Protein AF-A0AAD5EIQ1-F1 (afdb_monomer_lite)

InterPro domains:
  IPR011051 RmlC-like cupin domain superfamily [SSF51182] (17-78)
  IPR014710 RmlC-like jelly roll fold [G3DSA:2.60.120.10] (16-81)
  IPR025974 Mif2/CENP-C cupin domain [PF11699] (17-78)

Organism: NCBI:txid1314678

Foldseek 3Di:
DVVVCVVVLVPDPAFDFADWDAPDVLDIDTDTDADPPRDDDDDAQAQHKDKDAAQADKDWDAAPNDIDIDHHRDMDIHGHD

Sequence (81 aa):
MFEDLVPLLCTVDSSLFLKTFQIMPGISIGILILPPYEKKSAANTRDNSLVFFVIQGLVTITVNGHSFTAKKASHFMVLQG

Structure (mmCIF, N/CA/C/O backbone):
data_AF-A0AAD5EIQ1-F1
#
_entry.id   AF-A0AAD5EIQ1-F1
#
loop_
_atom_site.group_PDB
_atom_site.id
_atom_site.type_symbol
_atom_site.label_atom_id
_atom_site.label_alt_id
_atom_site.label_comp_id
_atom_site.label_asym_id
_atom_site.label_entity_id
_atom_site.label_seq_id
_atom_site.pdbx_PDB_ins_code
_atom_site.Cartn_x
_atom_site.Cartn_y
_atom_site.Cartn_z
_atom_site.occupancy
_atom_site.B_iso_or_equiv
_atom_site.auth_seq_id
_atom_site.auth_comp_id
_atom_site.auth_asym_id
_atom_site.auth_atom_id
_atom_site.pdbx_PDB_model_num
ATOM 1 N N . MET A 1 1 ? -0.892 -19.050 10.290 1.00 56.19 1 MET A N 1
ATOM 2 C CA . MET A 1 1 ? -0.286 -18.098 9.329 1.00 56.19 1 MET A CA 1
ATOM 3 C C . MET A 1 1 ? -0.819 -16.674 9.470 1.00 56.19 1 MET A C 1
ATOM 5 O O . MET A 1 1 ? 0.003 -15.784 9.611 1.00 56.19 1 MET A O 1
ATOM 9 N N . PHE A 1 2 ? -2.140 -16.420 9.458 1.00 39.84 2 PHE A N 1
ATOM 10 C CA . PHE A 1 2 ? -2.684 -15.083 9.793 1.00 39.84 2 PHE A CA 1
ATOM 11 C C . PHE A 1 2 ? -2.796 -14.841 11.307 1.00 39.84 2 PHE A C 1
ATOM 13 O O . PHE A 1 2 ? -2.585 -13.726 11.772 1.00 39.84 2 PHE A O 1
ATOM 20 N N . GLU A 1 3 ? -3.078 -15.892 12.079 1.00 47.03 3 GLU A N 1
ATOM 21 C CA . GLU A 1 3 ? -3.182 -15.821 13.545 1.00 47.03 3 GLU A CA 1
ATOM 22 C C . GLU A 1 3 ? -1.846 -15.460 14.214 1.00 47.03 3 GLU A C 1
ATOM 24 O O . GLU A 1 3 ? -1.830 -14.754 15.217 1.00 47.03 3 GLU A O 1
ATOM 29 N N . ASP A 1 4 ? -0.722 -15.822 13.590 1.00 52.47 4 ASP A N 1
ATOM 30 C CA . ASP A 1 4 ? 0.631 -15.506 14.070 1.00 52.47 4 ASP A CA 1
ATOM 31 C C . ASP A 1 4 ? 1.006 -14.020 13.909 1.00 52.47 4 ASP A C 1
ATOM 33 O O . ASP A 1 4 ? 1.989 -13.555 14.482 1.00 52.47 4 ASP A O 1
ATOM 37 N N . LEU A 1 5 ? 0.235 -13.256 13.126 1.00 51.81 5 LEU A N 1
ATOM 38 C CA . LEU A 1 5 ? 0.464 -11.826 12.894 1.00 51.81 5 LEU A CA 1
ATOM 39 C C . LEU A 1 5 ? -0.262 -10.941 13.911 1.00 51.81 5 LEU A C 1
ATOM 41 O O . LEU A 1 5 ? 0.107 -9.782 14.087 1.00 51.81 5 LEU A O 1
ATOM 45 N N . VAL A 1 6 ? -1.276 -11.475 14.595 1.00 51.25 6 VAL A N 1
ATOM 46 C CA . VAL A 1 6 ? -2.075 -10.730 15.578 1.00 51.25 6 VAL A CA 1
ATOM 47 C C . VAL A 1 6 ? -1.235 -10.291 16.789 1.00 51.25 6 VAL A C 1
ATOM 49 O O . VAL A 1 6 ? -1.307 -9.114 17.140 1.00 51.25 6 VAL A O 1
ATOM 52 N N . PRO A 1 7 ? -0.360 -11.133 17.378 1.00 53.44 7 PRO A N 1
ATOM 53 C CA . PRO A 1 7 ? 0.513 -10.703 18.476 1.00 53.44 7 PRO A CA 1
ATOM 54 C C . PRO A 1 7 ? 1.542 -9.635 18.059 1.00 53.44 7 PRO A C 1
ATOM 56 O O . PRO A 1 7 ? 1.897 -8.763 18.854 1.00 53.44 7 PRO A O 1
ATOM 59 N N . LEU A 1 8 ? 1.986 -9.666 16.795 1.00 53.59 8 LEU A N 1
ATOM 60 C CA . LEU A 1 8 ? 2.913 -8.685 16.213 1.00 53.59 8 LEU A CA 1
ATOM 61 C C . LEU A 1 8 ? 2.280 -7.297 16.034 1.00 53.59 8 LEU A C 1
ATOM 63 O O . LEU A 1 8 ? 2.998 -6.306 16.007 1.00 53.59 8 LEU A O 1
ATOM 67 N N . LEU A 1 9 ? 0.952 -7.203 15.939 1.00 53.09 9 LEU A N 1
ATOM 68 C CA . LEU A 1 9 ? 0.237 -5.925 15.845 1.00 53.09 9 LEU A CA 1
ATOM 69 C C . LEU A 1 9 ? 0.080 -5.231 17.209 1.00 53.09 9 LEU A C 1
ATOM 71 O O . LEU A 1 9 ? -0.126 -4.022 17.251 1.00 53.09 9 LEU A O 1
ATOM 75 N N . CYS A 1 10 ? 0.180 -5.972 18.318 1.00 49.56 10 CYS A N 1
ATOM 76 C CA . CYS A 1 10 ? -0.071 -5.461 19.671 1.00 49.56 10 CYS A CA 1
ATOM 77 C C . CYS A 1 10 ? 1.175 -4.928 20.401 1.00 49.56 10 CYS A C 1
ATOM 79 O O . CYS A 1 10 ? 1.048 -4.455 21.525 1.00 49.56 10 CYS A O 1
ATOM 81 N N . THR A 1 11 ? 2.369 -5.024 19.807 1.00 51.56 11 THR A N 1
ATOM 82 C CA . THR A 1 11 ? 3.661 -4.822 20.501 1.00 51.56 11 THR A CA 1
ATOM 83 C C . THR A 1 11 ? 4.545 -3.720 19.906 1.00 51.56 11 THR A C 1
ATOM 85 O O . THR A 1 11 ? 5.718 -3.612 20.255 1.00 51.56 11 THR A O 1
ATOM 88 N N . VAL A 1 12 ? 4.024 -2.903 18.989 1.00 51.94 12 VAL A N 1
ATOM 89 C CA . VAL A 1 12 ? 4.862 -2.084 18.103 1.00 51.94 12 VAL A CA 1
ATOM 90 C C . VAL A 1 12 ? 4.652 -0.581 18.339 1.00 51.94 12 VAL A C 1
ATOM 92 O O . VAL A 1 12 ? 3.722 0.016 17.805 1.00 51.94 12 VAL A O 1
ATOM 95 N N . ASP A 1 13 ? 5.571 0.024 19.101 1.00 50.28 13 ASP A N 1
ATOM 96 C CA . ASP A 1 13 ? 5.631 1.467 19.423 1.00 50.28 13 ASP A CA 1
ATOM 97 C C . ASP A 1 13 ? 6.373 2.323 18.369 1.00 50.28 13 ASP A C 1
ATOM 99 O O . ASP A 1 13 ? 6.523 3.532 18.525 1.00 50.28 13 ASP A O 1
ATOM 103 N N . SER A 1 14 ? 6.866 1.725 17.282 1.00 51.53 14 SER A N 1
ATOM 104 C CA . SER A 1 14 ? 7.638 2.417 16.236 1.00 51.53 14 SER A CA 1
ATOM 105 C C . SER A 1 14 ? 7.214 1.958 14.841 1.00 51.53 14 SER A C 1
ATOM 107 O O . SER A 1 14 ? 6.745 0.837 14.669 1.00 51.53 14 SER A O 1
ATOM 109 N N . SER A 1 15 ? 7.319 2.829 13.831 1.00 52.12 15 SER A N 1
ATOM 110 C CA . SER A 1 15 ? 6.894 2.530 12.457 1.00 52.12 15 SER A CA 1
ATOM 111 C C . SER A 1 15 ? 7.660 1.331 11.885 1.00 52.12 15 SER A C 1
ATOM 113 O O . SER A 1 15 ? 8.808 1.427 11.460 1.00 52.12 15 SER A O 1
ATOM 115 N N . LEU A 1 16 ? 7.014 0.164 11.884 1.00 57.91 16 LEU A N 1
ATOM 116 C CA . LEU A 1 16 ? 7.617 -1.100 11.477 1.00 57.91 16 LEU A CA 1
ATOM 117 C C . LEU A 1 16 ? 7.013 -1.528 10.142 1.00 57.91 16 LEU A C 1
ATOM 119 O O . LEU A 1 16 ? 5.850 -1.926 10.027 1.00 57.91 16 LEU A O 1
ATOM 123 N N . PHE A 1 17 ? 7.841 -1.448 9.101 1.00 59.69 17 PHE A N 1
ATOM 124 C CA . PHE A 1 17 ? 7.609 -2.210 7.884 1.00 59.69 17 PHE A CA 1
ATOM 125 C C . PHE A 1 17 ? 7.893 -3.677 8.207 1.00 59.69 17 PHE A C 1
ATOM 127 O O . PHE A 1 17 ? 9.040 -4.121 8.269 1.00 59.69 17 PHE A O 1
ATOM 134 N N . LEU A 1 18 ? 6.830 -4.416 8.486 1.00 60.09 18 LEU A N 1
ATOM 135 C CA . LEU A 1 18 ? 6.896 -5.788 8.929 1.00 60.09 18 LEU A CA 1
ATOM 136 C C . LEU A 1 18 ? 6.929 -6.717 7.707 1.00 60.09 18 LEU A C 1
ATOM 138 O O . LEU A 1 18 ? 5.902 -7.115 7.168 1.00 60.09 18 LEU A O 1
ATOM 142 N N . LYS A 1 19 ? 8.161 -7.059 7.314 1.00 59.16 19 LYS A N 1
ATOM 143 C CA . LYS A 1 19 ? 8.565 -8.276 6.590 1.00 59.16 19 LYS A CA 1
ATOM 144 C C . LYS A 1 19 ? 7.877 -8.537 5.239 1.00 59.16 19 LYS A C 1
ATOM 146 O O . LYS A 1 19 ? 6.712 -8.905 5.160 1.00 59.16 19 LYS A O 1
ATOM 151 N N . THR A 1 20 ? 8.657 -8.452 4.163 1.00 70.06 20 THR A N 1
ATOM 152 C CA . THR A 1 20 ? 8.279 -8.964 2.839 1.00 70.06 20 THR A CA 1
ATOM 153 C C . THR A 1 20 ? 8.552 -10.459 2.738 1.00 70.06 20 THR A C 1
ATOM 155 O O . THR A 1 20 ? 9.670 -10.908 2.985 1.00 70.06 20 THR A O 1
ATOM 158 N N . PHE A 1 21 ? 7.550 -11.218 2.324 1.00 77.62 21 PHE A N 1
ATOM 159 C CA . PHE A 1 21 ? 7.644 -12.608 1.916 1.00 77.62 21 PHE A CA 1
ATOM 160 C C . PHE A 1 21 ? 7.498 -12.670 0.401 1.00 77.62 21 PHE A C 1
ATOM 162 O O . PHE A 1 21 ? 6.536 -12.140 -0.157 1.00 77.62 21 PHE A O 1
ATOM 169 N N . GLN A 1 22 ? 8.442 -13.321 -0.267 1.00 81.31 22 GLN A N 1
ATOM 170 C CA . GLN A 1 22 ? 8.292 -13.635 -1.677 1.00 81.31 22 GLN A CA 1
ATOM 171 C C . GLN A 1 22 ? 7.371 -14.850 -1.802 1.00 81.31 22 GLN A C 1
ATOM 173 O O . GLN A 1 22 ? 7.682 -15.914 -1.272 1.00 81.31 22 GLN A O 1
ATOM 178 N N . ILE A 1 23 ? 6.233 -14.683 -2.473 1.00 81.50 23 ILE A N 1
ATOM 179 C CA . ILE A 1 23 ? 5.277 -15.781 -2.685 1.00 81.50 23 ILE A CA 1
ATOM 180 C C . ILE A 1 23 ? 5.595 -16.497 -3.997 1.00 81.50 23 ILE A C 1
ATOM 182 O O . ILE A 1 23 ? 5.507 -17.718 -4.077 1.00 81.50 23 ILE A O 1
ATOM 186 N N . MET A 1 24 ? 5.999 -15.735 -5.019 1.00 83.69 24 MET A N 1
ATOM 187 C CA . MET A 1 24 ? 6.390 -16.226 -6.344 1.00 83.69 24 MET A CA 1
ATOM 188 C C . MET A 1 24 ? 7.477 -15.315 -6.945 1.00 83.69 24 MET A C 1
ATOM 190 O O . MET A 1 24 ? 7.665 -14.188 -6.472 1.00 83.69 24 MET A O 1
ATOM 194 N N . PRO A 1 25 ? 8.215 -15.747 -7.986 1.00 88.19 25 PRO A N 1
ATOM 195 C CA . PRO A 1 25 ? 9.093 -14.856 -8.743 1.00 88.19 25 PRO A CA 1
ATOM 196 C C . PRO A 1 25 ? 8.349 -13.587 -9.181 1.00 88.19 25 PRO A C 1
ATOM 198 O O . PRO A 1 25 ? 7.293 -13.669 -9.800 1.00 88.19 25 PRO A O 1
ATOM 201 N N . GLY A 1 26 ? 8.873 -12.417 -8.807 1.00 86.12 26 GLY A N 1
ATOM 202 C CA . GLY A 1 26 ? 8.256 -11.122 -9.119 1.00 86.12 26 GLY A CA 1
ATOM 203 C C . GLY A 1 26 ? 7.094 -10.691 -8.213 1.00 86.12 26 GLY A C 1
ATOM 204 O O . GLY A 1 26 ? 6.572 -9.600 -8.412 1.00 86.12 26 GLY A O 1
ATOM 205 N N . ILE A 1 27 ? 6.697 -11.485 -7.208 1.00 88.44 27 ILE A N 1
ATOM 206 C CA . ILE A 1 27 ? 5.623 -11.121 -6.270 1.00 88.44 27 ILE A CA 1
ATOM 207 C C . ILE A 1 27 ? 6.107 -11.240 -4.827 1.00 88.44 27 ILE A C 1
ATOM 209 O O . ILE A 1 27 ? 6.374 -12.335 -4.320 1.00 88.44 27 ILE A O 1
ATOM 213 N N . SER A 1 28 ? 6.135 -10.096 -4.148 1.00 89.44 28 SER A N 1
ATOM 214 C CA . SER A 1 28 ? 6.416 -9.984 -2.718 1.00 89.44 28 SER A CA 1
ATOM 215 C C . SER A 1 28 ? 5.222 -9.378 -1.991 1.00 89.44 28 SER A C 1
ATOM 217 O O . SER A 1 28 ? 4.624 -8.417 -2.470 1.00 89.44 28 SER A O 1
ATOM 219 N N . ILE A 1 29 ? 4.897 -9.909 -0.816 1.00 89.94 29 ILE A N 1
ATOM 220 C CA . ILE A 1 29 ? 3.842 -9.392 0.061 1.00 89.94 29 ILE A CA 1
ATOM 221 C C . ILE A 1 29 ? 4.450 -9.055 1.411 1.00 89.94 29 ILE A C 1
ATOM 223 O O . ILE A 1 29 ? 5.231 -9.832 1.943 1.00 89.94 29 ILE A O 1
ATOM 227 N N . GLY A 1 30 ? 4.085 -7.916 1.987 1.00 89.19 30 GLY A N 1
ATOM 228 C CA . GLY A 1 30 ? 4.483 -7.557 3.343 1.00 89.19 30 GLY A CA 1
ATOM 229 C C . GLY A 1 30 ? 3.396 -6.779 4.059 1.00 89.19 30 GLY A C 1
ATOM 230 O O . GLY A 1 30 ? 2.379 -6.418 3.465 1.00 89.19 30 GLY A O 1
ATOM 231 N N . ILE A 1 31 ? 3.619 -6.525 5.343 1.00 87.31 31 ILE A N 1
ATOM 232 C CA . ILE A 1 31 ? 2.700 -5.770 6.189 1.00 87.31 31 ILE A CA 1
ATOM 233 C C . ILE A 1 31 ? 3.373 -4.458 6.567 1.00 87.31 31 ILE A C 1
ATOM 235 O O . ILE A 1 31 ? 4.535 -4.420 6.956 1.00 87.31 31 ILE A O 1
ATOM 239 N N . LEU A 1 32 ? 2.642 -3.356 6.447 1.00 86.50 32 LEU A N 1
ATOM 240 C CA . LEU A 1 32 ? 3.103 -2.044 6.884 1.00 86.50 32 LEU A CA 1
ATOM 241 C C . LEU A 1 32 ? 2.244 -1.597 8.061 1.00 86.50 32 LEU A C 1
ATOM 243 O O . LEU A 1 32 ? 1.035 -1.431 7.910 1.00 86.50 32 LEU A O 1
ATOM 247 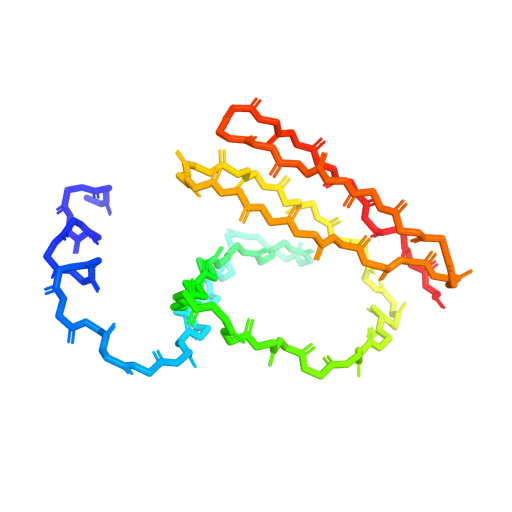N N . ILE A 1 33 ? 2.882 -1.378 9.208 1.00 86.50 33 ILE A N 1
ATOM 248 C CA . ILE A 1 33 ? 2.247 -0.814 10.396 1.00 86.50 33 ILE A CA 1
ATOM 249 C C . ILE A 1 33 ? 2.786 0.606 10.564 1.00 86.50 33 ILE A C 1
ATOM 251 O O . ILE A 1 33 ? 3.992 0.817 10.690 1.00 86.50 33 ILE A O 1
ATOM 255 N N . LEU A 1 34 ? 1.883 1.585 10.539 1.00 86.56 34 LEU A N 1
ATOM 256 C CA . LEU A 1 34 ? 2.190 2.985 10.813 1.00 86.56 34 LEU A CA 1
ATOM 257 C C . LEU A 1 34 ? 1.495 3.382 12.121 1.00 86.56 34 LEU A C 1
ATOM 259 O O . LEU A 1 34 ? 0.261 3.384 12.156 1.00 86.56 34 LEU A O 1
ATOM 263 N N . PRO A 1 35 ? 2.251 3.695 13.187 1.00 85.38 35 PRO A N 1
ATOM 264 C CA . PRO A 1 35 ? 1.694 4.276 14.396 1.00 85.38 35 PRO A CA 1
ATOM 265 C C . PRO A 1 35 ? 0.976 5.606 14.113 1.00 85.38 35 PRO A C 1
ATOM 267 O O . PRO A 1 35 ? 1.196 6.233 13.070 1.00 85.38 35 PRO A O 1
ATOM 270 N N . PRO A 1 36 ? 0.114 6.073 15.029 1.00 85.12 36 PRO A N 1
ATOM 271 C CA . PRO A 1 36 ? -0.544 7.365 14.888 1.00 85.12 36 PRO A CA 1
ATOM 272 C C . PRO A 1 36 ? 0.466 8.497 14.672 1.00 85.12 36 PRO A C 1
ATOM 274 O O . PRO A 1 36 ? 1.474 8.572 15.365 1.00 85.12 36 PRO A O 1
ATOM 277 N N . TYR A 1 37 ? 0.168 9.389 13.724 1.00 84.31 37 TYR A N 1
ATOM 278 C CA . TYR A 1 37 ? 0.977 10.568 13.366 1.00 84.31 37 TYR A CA 1
ATOM 279 C C . TYR A 1 37 ? 2.352 10.288 12.737 1.00 84.31 37 TYR A C 1
ATOM 281 O O . TYR A 1 37 ? 2.983 11.223 12.240 1.00 84.31 37 TYR A O 1
ATOM 289 N N . GLU A 1 38 ? 2.776 9.026 12.671 1.00 85.19 38 GLU A N 1
ATOM 290 C CA . GLU A 1 38 ? 3.988 8.624 11.969 1.00 85.19 38 GLU A CA 1
ATOM 291 C C . GLU A 1 38 ? 3.828 8.731 10.454 1.00 85.19 38 GLU A C 1
ATOM 293 O O . GLU A 1 38 ? 2.748 8.544 9.882 1.00 85.19 38 GLU A O 1
ATOM 298 N N . LYS A 1 39 ? 4.942 9.024 9.783 1.00 86.25 39 LYS A N 1
ATOM 299 C CA . LYS A 1 39 ? 4.994 9.154 8.328 1.00 86.25 39 LYS A CA 1
ATOM 300 C C . LYS A 1 39 ? 6.116 8.304 7.773 1.00 86.25 39 LYS A C 1
ATOM 302 O O . LYS A 1 39 ? 7.245 8.341 8.247 1.00 86.25 39 LYS A O 1
ATOM 307 N N . LYS A 1 40 ? 5.814 7.595 6.690 1.00 84.94 40 LYS A N 1
ATOM 308 C CA . LYS A 1 40 ? 6.845 6.990 5.855 1.00 84.94 40 LYS A CA 1
ATOM 309 C C . LYS A 1 40 ? 7.401 8.051 4.906 1.00 84.94 40 LYS A C 1
ATOM 311 O O . LYS A 1 40 ? 6.627 8.744 4.247 1.00 84.94 40 LYS A O 1
ATOM 316 N N . SER A 1 41 ? 8.726 8.150 4.811 1.00 83.69 41 SER A N 1
ATOM 317 C CA . SER A 1 41 ? 9.383 8.992 3.808 1.00 83.69 41 SER A CA 1
ATOM 318 C C . SER A 1 41 ? 8.957 8.593 2.396 1.00 83.69 41 SER A C 1
ATOM 320 O O . SER A 1 41 ? 8.784 7.406 2.101 1.00 83.69 41 SER A O 1
ATOM 322 N N . ALA A 1 42 ? 8.807 9.588 1.521 1.00 81.62 42 ALA A N 1
ATOM 323 C CA . ALA A 1 42 ? 8.498 9.349 0.120 1.00 81.62 42 ALA A CA 1
ATOM 324 C C . ALA A 1 42 ? 9.567 8.443 -0.512 1.00 81.62 42 ALA A C 1
ATOM 326 O O . ALA A 1 42 ? 10.766 8.639 -0.311 1.00 81.62 42 ALA A O 1
ATOM 327 N N . ALA A 1 43 ? 9.118 7.448 -1.271 1.00 83.81 43 ALA A N 1
ATOM 328 C CA . ALA A 1 43 ? 9.977 6.522 -1.989 1.00 83.81 43 ALA A CA 1
ATOM 329 C C . ALA A 1 43 ? 9.388 6.276 -3.378 1.00 83.81 43 ALA A C 1
ATOM 331 O O . ALA A 1 43 ? 8.172 6.155 -3.518 1.00 83.81 43 ALA A O 1
ATOM 332 N N . ASN A 1 44 ? 10.256 6.197 -4.386 1.00 85.75 44 ASN A N 1
ATOM 333 C CA . ASN A 1 44 ? 9.861 5.805 -5.734 1.00 85.75 44 ASN A CA 1
ATOM 334 C C . ASN A 1 44 ? 9.677 4.275 -5.788 1.00 85.75 44 ASN A C 1
ATOM 336 O O . ASN A 1 44 ? 10.431 3.532 -5.150 1.00 85.75 44 ASN A O 1
ATOM 340 N N . THR A 1 45 ? 8.668 3.813 -6.523 1.00 88.81 45 THR A N 1
ATOM 341 C CA . THR A 1 45 ? 8.336 2.387 -6.683 1.00 88.81 45 THR A CA 1
ATOM 342 C C . THR A 1 45 ? 9.309 1.644 -7.609 1.00 88.81 45 THR A C 1
ATOM 344 O O . THR A 1 45 ? 9.394 0.412 -7.576 1.00 88.81 45 THR A O 1
ATOM 347 N N . ARG A 1 46 ? 10.124 2.397 -8.354 1.00 90.75 46 ARG A N 1
ATOM 348 C CA . ARG A 1 46 ? 11.091 1.954 -9.360 1.00 90.75 46 ARG A CA 1
ATOM 349 C C . ARG A 1 46 ? 10.375 1.088 -10.393 1.00 90.75 46 ARG A C 1
ATOM 351 O O . ARG A 1 46 ? 9.350 1.493 -10.929 1.00 90.75 46 ARG A O 1
ATOM 358 N N . ASP A 1 47 ? 10.871 -0.122 -10.607 1.00 92.00 47 ASP A N 1
ATOM 359 C CA . ASP A 1 47 ? 10.341 -1.077 -11.579 1.00 92.00 47 ASP A CA 1
ATOM 360 C C . ASP A 1 47 ? 9.177 -1.922 -11.026 1.00 92.00 47 ASP A C 1
ATOM 362 O O . ASP A 1 47 ? 8.843 -2.964 -11.584 1.00 92.00 47 ASP A O 1
ATOM 366 N N . ASN A 1 48 ? 8.577 -1.528 -9.895 1.00 90.56 48 ASN A N 1
ATOM 367 C CA . ASN A 1 48 ? 7.532 -2.305 -9.229 1.00 90.56 48 ASN A CA 1
ATOM 368 C C . ASN A 1 48 ? 6.215 -1.537 -9.198 1.00 90.56 48 ASN A C 1
ATOM 370 O O . ASN A 1 48 ? 6.189 -0.337 -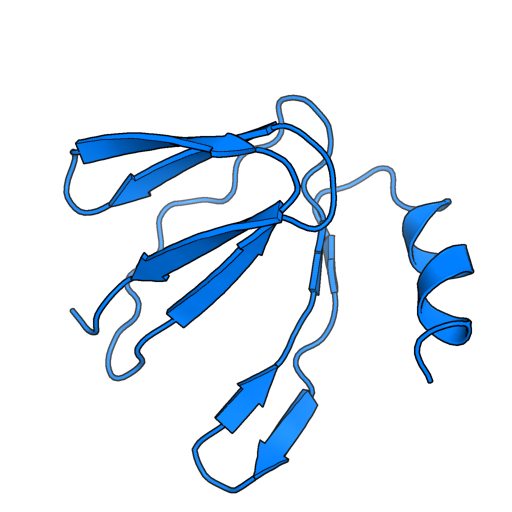8.961 1.00 90.56 48 ASN A O 1
ATOM 374 N N . SER A 1 49 ? 5.101 -2.251 -9.342 1.00 93.62 49 SER A N 1
ATOM 375 C CA . SER A 1 49 ? 3.790 -1.730 -8.947 1.00 93.62 49 SER A CA 1
ATOM 376 C C . SER A 1 49 ? 3.456 -2.224 -7.543 1.00 93.62 49 SER A C 1
ATOM 378 O O . SER A 1 49 ? 3.679 -3.390 -7.219 1.00 93.62 49 SER A O 1
ATOM 380 N N . LEU A 1 50 ? 2.928 -1.340 -6.701 1.00 92.94 50 LEU A N 1
ATOM 381 C CA . LEU A 1 50 ? 2.572 -1.650 -5.320 1.00 92.94 50 LEU A CA 1
ATOM 382 C C . LEU A 1 50 ? 1.057 -1.628 -5.156 1.00 92.94 50 LEU A C 1
ATOM 384 O O . LEU A 1 50 ? 0.403 -0.651 -5.518 1.00 92.94 50 LEU A O 1
ATOM 388 N N . VAL A 1 51 ? 0.506 -2.673 -4.546 1.00 93.69 51 VAL A N 1
ATOM 389 C CA . VAL A 1 51 ? -0.909 -2.738 -4.170 1.00 93.69 51 VAL A CA 1
ATOM 390 C C . VAL A 1 51 ? -1.001 -2.762 -2.653 1.00 93.69 51 VAL A C 1
ATOM 392 O O . VAL A 1 51 ? -0.375 -3.595 -1.999 1.00 93.69 51 VAL A O 1
ATOM 395 N N . PHE A 1 52 ? -1.785 -1.847 -2.092 1.00 93.06 52 PHE A N 1
ATOM 396 C CA . PHE A 1 52 ? -1.989 -1.731 -0.656 1.00 93.06 52 PHE A CA 1
ATOM 397 C C . PHE A 1 52 ? -3.440 -2.024 -0.298 1.00 93.06 52 PHE A C 1
ATOM 399 O O . PHE A 1 52 ? -4.366 -1.496 -0.915 1.00 93.06 52 PHE A O 1
ATOM 406 N N . PHE A 1 53 ? -3.623 -2.811 0.759 1.00 94.81 53 PHE A N 1
ATOM 407 C CA . PHE A 1 53 ? -4.916 -3.080 1.379 1.00 94.81 53 PHE A CA 1
ATOM 408 C C . PHE A 1 53 ? -4.920 -2.484 2.784 1.00 94.81 53 PHE A C 1
ATOM 410 O O . PHE A 1 53 ? -4.083 -2.834 3.617 1.00 94.81 53 PHE A O 1
ATOM 417 N N . VAL A 1 54 ? -5.860 -1.582 3.063 1.00 94.69 54 VAL A N 1
ATOM 418 C CA . VAL A 1 54 ? -5.986 -0.971 4.389 1.00 94.69 54 VAL A CA 1
ATOM 419 C C . VAL A 1 54 ? -6.799 -1.903 5.280 1.00 94.69 54 VAL A C 1
ATOM 421 O O . VAL A 1 54 ? -8.028 -1.950 5.212 1.00 94.69 54 VAL A O 1
ATOM 424 N N . ILE A 1 55 ? -6.105 -2.654 6.131 1.00 92.44 55 ILE A N 1
ATOM 425 C CA . ILE A 1 55 ? -6.723 -3.623 7.047 1.00 92.44 55 ILE A CA 1
ATOM 426 C C . ILE A 1 55 ? -7.330 -2.912 8.269 1.00 92.44 55 ILE A C 1
ATOM 428 O O . ILE A 1 55 ? -8.402 -3.288 8.749 1.00 92.44 55 ILE A O 1
ATOM 432 N N . GLN A 1 56 ? -6.680 -1.848 8.752 1.00 89.62 56 GLN A N 1
ATOM 433 C CA . GLN A 1 56 ? -7.089 -1.095 9.937 1.00 89.62 56 GLN A CA 1
ATOM 434 C C . GLN A 1 56 ? -6.639 0.370 9.852 1.00 89.62 56 GLN A C 1
ATOM 436 O O . GLN A 1 56 ? -5.625 0.682 9.235 1.00 89.62 56 GLN A O 1
ATOM 441 N N . GLY A 1 57 ? -7.399 1.258 10.500 1.00 91.38 57 GLY A N 1
ATOM 442 C CA . GLY A 1 57 ? -7.060 2.672 10.636 1.00 91.38 57 GLY A CA 1
ATOM 443 C C . GLY A 1 57 ? -7.483 3.545 9.454 1.00 91.38 57 GLY A C 1
ATOM 444 O O . GLY A 1 57 ? -8.346 3.183 8.644 1.00 91.38 57 GLY A O 1
ATOM 445 N N . LEU A 1 58 ? -6.877 4.728 9.416 1.00 93.38 58 LEU A N 1
ATOM 446 C CA . LEU A 1 58 ? -7.051 5.762 8.406 1.00 93.38 58 LEU A CA 1
ATOM 447 C C . LEU A 1 58 ? -5.658 6.224 7.982 1.00 93.38 58 LEU A C 1
ATOM 449 O O . LEU A 1 58 ? -4.855 6.599 8.833 1.00 93.38 58 LEU A O 1
ATOM 453 N N . VAL A 1 59 ? -5.375 6.193 6.686 1.00 93.12 59 VAL A N 1
ATOM 454 C CA . VAL A 1 59 ? -4.073 6.574 6.135 1.00 93.12 59 VAL A CA 1
ATOM 455 C C . VAL A 1 59 ? -4.254 7.645 5.069 1.00 93.12 59 VAL A C 1
ATOM 457 O O . VAL A 1 59 ? -5.123 7.533 4.205 1.00 93.12 59 VAL A O 1
ATOM 460 N N . THR A 1 60 ? -3.423 8.682 5.128 1.00 94.69 60 THR A N 1
ATOM 461 C CA . THR A 1 60 ? -3.309 9.680 4.061 1.00 94.69 60 THR A CA 1
ATOM 462 C C . THR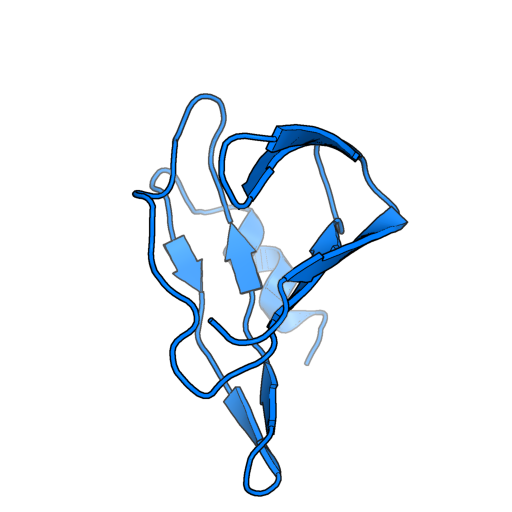 A 1 60 ? -2.134 9.294 3.183 1.00 94.69 60 THR A C 1
ATOM 464 O O . THR A 1 60 ? -1.014 9.143 3.670 1.00 94.69 60 THR A O 1
ATOM 467 N N . ILE A 1 61 ? -2.391 9.120 1.893 1.00 93.25 61 ILE A N 1
ATOM 468 C CA . ILE A 1 61 ? -1.402 8.694 0.908 1.00 93.25 61 ILE A CA 1
ATOM 469 C C . ILE A 1 61 ? -1.159 9.842 -0.055 1.00 93.25 61 ILE A C 1
ATOM 471 O O . ILE A 1 61 ? -2.113 10.471 -0.504 1.00 93.25 61 ILE A O 1
ATOM 475 N N . THR A 1 62 ? 0.107 10.075 -0.395 1.00 93.69 62 THR A N 1
ATOM 476 C CA . THR A 1 62 ? 0.508 11.024 -1.433 1.00 93.69 62 THR A CA 1
ATOM 477 C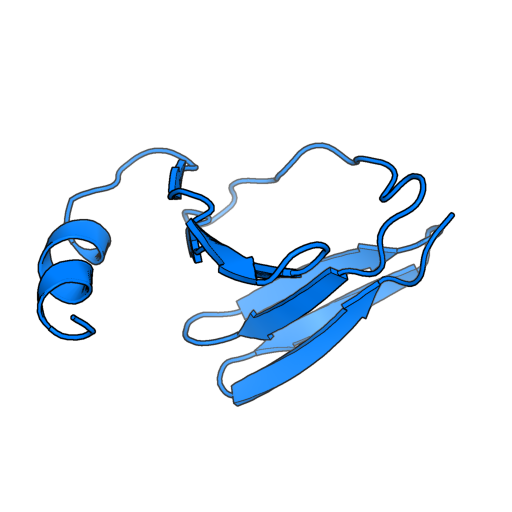 C . THR A 1 62 ? 1.216 10.276 -2.556 1.00 93.69 62 THR A C 1
ATOM 479 O O . THR A 1 62 ? 2.228 9.620 -2.318 1.00 93.69 62 THR A O 1
ATOM 482 N N . VAL A 1 63 ? 0.698 10.392 -3.778 1.00 92.75 63 VAL A N 1
ATOM 483 C CA . VAL A 1 63 ? 1.289 9.838 -5.005 1.00 92.75 63 VAL A CA 1
ATOM 484 C C . VAL A 1 63 ? 1.389 10.969 -6.018 1.00 92.75 63 VAL A C 1
ATOM 486 O O . VAL A 1 63 ? 0.388 11.617 -6.311 1.00 92.75 63 VAL A O 1
ATOM 489 N N . ASN A 1 64 ? 2.590 11.235 -6.535 1.00 89.25 64 ASN A N 1
ATOM 490 C CA . ASN A 1 64 ? 2.832 12.282 -7.539 1.00 89.25 64 ASN A CA 1
ATOM 491 C C . ASN A 1 64 ? 2.238 13.653 -7.160 1.00 89.25 64 ASN A C 1
ATOM 493 O O . ASN A 1 64 ? 1.638 14.337 -7.981 1.00 89.25 64 ASN A O 1
ATOM 497 N N . GLY A 1 65 ? 2.355 14.034 -5.883 1.00 90.56 65 GLY A N 1
ATOM 498 C CA . GLY A 1 65 ? 1.820 15.294 -5.347 1.00 90.56 65 GLY A CA 1
ATOM 499 C C . GLY A 1 65 ? 0.314 15.293 -5.052 1.00 90.56 65 GLY A C 1
ATOM 500 O O . GLY A 1 65 ? -0.166 16.183 -4.353 1.00 90.56 65 GLY A O 1
ATOM 501 N N . HIS A 1 66 ? -0.432 14.279 -5.493 1.00 93.44 66 HIS A N 1
ATOM 502 C CA . HIS A 1 66 ? -1.851 14.131 -5.185 1.00 93.44 66 H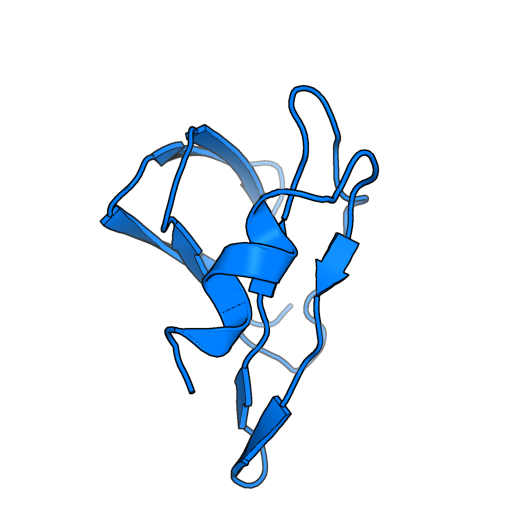IS A CA 1
ATOM 503 C C . HIS A 1 66 ? -2.043 13.348 -3.895 1.00 93.44 66 HIS A C 1
ATOM 505 O O . HIS A 1 66 ? -1.490 12.260 -3.736 1.00 93.44 66 HIS A O 1
ATOM 511 N N . SER A 1 67 ? -2.843 13.897 -2.980 1.00 95.88 67 SER A N 1
ATOM 512 C CA . SER A 1 67 ? -3.141 13.252 -1.703 1.00 95.88 67 SER A CA 1
ATOM 513 C C . SER A 1 67 ? -4.581 12.764 -1.642 1.00 95.88 67 SER A C 1
ATOM 515 O O . SER A 1 67 ? -5.500 13.472 -2.048 1.00 95.88 67 SER A O 1
ATOM 517 N N . PHE A 1 68 ? -4.777 11.569 -1.098 1.00 95.50 68 PHE A N 1
ATOM 518 C CA . PHE A 1 68 ? -6.092 11.013 -0.805 1.00 95.50 68 PHE A CA 1
ATOM 519 C C . PHE A 1 68 ? -6.053 10.210 0.492 1.00 95.50 68 PHE A C 1
ATOM 521 O O . PHE A 1 68 ? -5.001 9.738 0.928 1.00 95.50 68 PHE A O 1
ATOM 528 N N . THR A 1 69 ? -7.216 10.049 1.112 1.00 96.44 69 THR A N 1
ATOM 529 C CA . THR A 1 69 ? -7.350 9.311 2.367 1.00 96.44 69 THR A CA 1
ATOM 530 C C . THR A 1 69 ? -8.007 7.964 2.104 1.00 96.44 69 THR A C 1
ATOM 532 O O . THR A 1 69 ? -9.086 7.901 1.517 1.00 96.44 69 THR A O 1
ATOM 535 N N . ALA A 1 70 ? -7.383 6.886 2.573 1.00 96.00 70 ALA A N 1
ATOM 536 C CA . ALA A 1 70 ? -7.934 5.539 2.528 1.00 96.00 70 ALA A CA 1
ATOM 537 C C . ALA A 1 70 ? -8.221 5.035 3.949 1.00 96.00 70 ALA A C 1
ATOM 539 O O . ALA A 1 70 ? -7.439 5.239 4.878 1.00 96.00 70 ALA A O 1
ATOM 540 N N . LYS A 1 71 ? -9.366 4.373 4.122 1.00 95.44 71 LYS A N 1
ATOM 541 C CA . LYS A 1 71 ? -9.816 3.801 5.403 1.00 95.44 71 LYS A CA 1
ATOM 542 C C . LYS A 1 71 ? -9.872 2.279 5.332 1.00 95.44 71 LYS A C 1
ATOM 544 O O . LYS A 1 71 ? -9.773 1.715 4.243 1.00 95.44 71 LYS A O 1
ATOM 549 N N . LYS A 1 72 ? -10.096 1.620 6.472 1.00 94.81 72 LYS A N 1
ATOM 550 C CA . LYS A 1 72 ? -10.344 0.168 6.557 1.00 94.81 72 LYS A CA 1
ATOM 551 C C . LYS A 1 72 ? -11.218 -0.358 5.403 1.00 94.81 72 LYS A C 1
ATOM 553 O O . LYS A 1 72 ? -12.238 0.248 5.079 1.00 94.81 72 LYS A O 1
ATOM 558 N N . ALA A 1 73 ? -10.809 -1.495 4.837 1.00 93.56 73 ALA A N 1
ATOM 559 C CA . ALA A 1 73 ? -11.390 -2.176 3.674 1.00 93.56 73 ALA A CA 1
ATOM 560 C C . ALA A 1 73 ? -11.214 -1.462 2.317 1.00 93.56 73 ALA A C 1
ATOM 562 O O . ALA A 1 73 ? -11.691 -1.961 1.300 1.00 93.56 73 ALA A O 1
ATOM 563 N N . SER A 1 74 ? -10.497 -0.337 2.269 1.00 96.38 74 SER A N 1
ATOM 564 C CA . SER A 1 74 ? -10.086 0.279 1.003 1.00 96.38 74 SER A CA 1
ATOM 565 C C . SER A 1 74 ? -8.830 -0.401 0.460 1.00 96.38 74 SER A C 1
ATOM 567 O O . SER A 1 74 ? -7.998 -0.899 1.224 1.00 96.38 74 SER A O 1
ATOM 569 N N . HIS A 1 75 ? -8.658 -0.356 -0.856 1.00 95.06 75 HIS A N 1
ATOM 570 C CA . HIS A 1 75 ? -7.404 -0.700 -1.514 1.00 95.06 75 HIS A CA 1
ATOM 571 C C . HIS A 1 75 ? -7.008 0.415 -2.478 1.00 95.06 75 HIS A C 1
ATOM 573 O O . HIS A 1 75 ? -7.857 1.170 -2.953 1.00 95.06 75 HIS A O 1
ATOM 579 N N . PHE A 1 76 ? -5.715 0.531 -2.742 1.00 94.06 76 PHE A N 1
ATOM 580 C CA . PHE A 1 76 ? -5.185 1.455 -3.734 1.00 94.06 76 PHE A CA 1
ATOM 581 C C . PHE A 1 76 ? -3.920 0.879 -4.359 1.00 94.06 76 PHE A C 1
ATOM 583 O O . PHE A 1 76 ? -3.272 -0.007 -3.796 1.00 94.06 76 PHE A O 1
ATOM 590 N N . MET A 1 77 ? -3.577 1.397 -5.533 1.00 93.94 77 MET A N 1
ATOM 591 C CA . MET A 1 77 ? -2.402 0.984 -6.283 1.00 93.94 77 MET A CA 1
ATOM 592 C C . MET A 1 77 ? -1.509 2.189 -6.551 1.00 93.94 77 MET A C 1
ATOM 594 O O . MET A 1 77 ? -1.991 3.269 -6.887 1.00 93.94 77 MET A O 1
ATOM 598 N N . VAL A 1 78 ? -0.206 1.978 -6.412 1.00 92.94 78 VAL A N 1
ATOM 599 C CA . VAL A 1 78 ? 0.832 2.894 -6.875 1.00 92.94 78 VAL A CA 1
ATOM 600 C C . VAL A 1 78 ? 1.518 2.200 -8.041 1.00 92.94 78 VAL A C 1
ATOM 602 O O . VAL A 1 78 ? 2.110 1.134 -7.867 1.00 92.94 78 VAL A O 1
ATOM 605 N N . LEU A 1 79 ? 1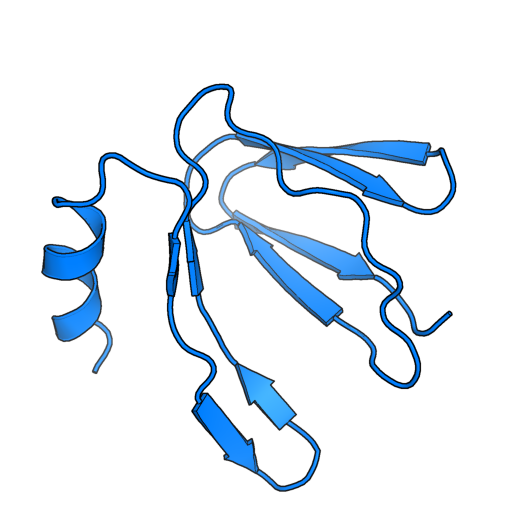.360 2.761 -9.236 1.00 92.38 79 LEU A N 1
ATOM 606 C CA . LEU A 1 79 ? 1.971 2.224 -10.447 1.00 92.38 79 LEU A CA 1
ATOM 607 C C . LEU A 1 79 ? 3.498 2.384 -10.402 1.00 92.38 79 LEU A C 1
ATOM 609 O O . LEU A 1 79 ? 4.035 3.125 -9.577 1.00 92.38 79 LEU A O 1
ATOM 613 N N . GLN A 1 80 ? 4.185 1.659 -11.280 1.00 91.75 80 GLN A N 1
ATOM 614 C CA . GLN A 1 80 ? 5.622 1.830 -11.496 1.00 91.75 80 GLN A CA 1
ATOM 615 C C . GLN A 1 80 ? 5.953 3.255 -11.980 1.00 91.75 80 GLN A C 1
ATOM 617 O O . GLN A 1 80 ? 5.191 3.823 -12.773 1.00 91.75 80 GLN A O 1
ATOM 622 N N . GLY A 1 81 ? 7.108 3.777 -11.554 1.00 83.69 81 GLY A N 1
ATOM 623 C CA . GLY A 1 81 ? 7.556 5.155 -11.819 1.00 83.69 81 GLY A CA 1
ATOM 624 C C . GLY A 1 81 ? 7.214 6.153 -10.718 1.00 83.69 81 GLY A C 1
ATOM 625 O O . GLY A 1 81 ? 7.873 7.217 -10.721 1.00 83.69 81 GLY A O 1
#

pLDDT: mean 81.0, std 16.43, range [39.84, 96.44]

Secondary structure (DSSP, 8-state):
--GGGHHHHSS--S-EEEEEEEEETTEEEEEEE--TT--PPP---TT--EEEE--SSEEEEEETTEEEEEETT-EEEE---

Radius of gyration: 13.39 Å; chains: 1; bounding box: 22×33×32 Å